Protein AF-A0A9Q0RMN7-F1 (afdb_monomer_lite)

Structure (mmCIF, N/CA/C/O backbone):
data_AF-A0A9Q0RMN7-F1
#
_entry.id   AF-A0A9Q0RMN7-F1
#
loop_
_atom_site.group_PDB
_atom_site.id
_atom_site.type_symbol
_atom_site.label_atom_id
_atom_site.label_alt_id
_atom_site.label_comp_id
_atom_site.label_asym_id
_atom_site.label_entity_id
_atom_site.label_seq_id
_atom_site.pdbx_PDB_ins_code
_atom_site.Cartn_x
_atom_site.Cartn_y
_atom_site.Cartn_z
_atom_site.occupancy
_atom_site.B_iso_or_equiv
_atom_site.auth_seq_id
_atom_site.auth_comp_id
_atom_site.auth_asym_id
_atom_site.auth_atom_id
_atom_site.pdbx_PDB_model_num
ATOM 1 N N . MET A 1 1 ? 36.038 10.279 -24.234 1.00 35.22 1 MET A N 1
ATOM 2 C CA . MET A 1 1 ? 36.301 8.823 -24.172 1.00 35.22 1 MET A CA 1
ATOM 3 C C . MET A 1 1 ? 36.000 8.248 -25.546 1.00 35.22 1 MET A C 1
ATOM 5 O O . MET A 1 1 ? 34.880 8.393 -26.019 1.00 35.22 1 MET A O 1
ATOM 9 N N . THR A 1 2 ? 37.005 7.733 -26.249 1.00 37.41 2 THR A N 1
ATOM 10 C CA . THR A 1 2 ? 36.858 7.205 -27.612 1.00 37.41 2 THR A CA 1
ATOM 11 C C . THR A 1 2 ? 36.010 5.931 -27.575 1.00 37.41 2 THR A C 1
ATOM 13 O O . THR A 1 2 ? 36.411 4.924 -27.002 1.00 37.41 2 THR A O 1
ATOM 16 N N . SER A 1 3 ? 34.807 5.973 -28.152 1.00 46.78 3 SER A N 1
ATOM 17 C CA . SER A 1 3 ? 33.986 4.774 -28.348 1.00 46.78 3 SER A CA 1
ATOM 18 C C . SER A 1 3 ? 34.695 3.874 -29.363 1.00 46.78 3 SER A C 1
ATOM 20 O O . SER A 1 3 ? 34.725 4.168 -30.559 1.00 46.78 3 SER A O 1
ATOM 22 N N . SER A 1 4 ? 35.356 2.819 -28.887 1.00 59.78 4 SER A N 1
ATOM 23 C CA . SER A 1 4 ? 35.982 1.827 -29.755 1.00 59.78 4 SER A CA 1
ATOM 24 C C . SER A 1 4 ? 34.893 1.007 -30.453 1.00 59.78 4 SER A C 1
ATOM 26 O O . SER A 1 4 ? 33.926 0.556 -29.838 1.00 59.78 4 SER A O 1
ATOM 28 N N . LYS A 1 5 ? 35.023 0.824 -31.772 1.00 71.06 5 LYS A N 1
ATOM 29 C CA . LYS A 1 5 ? 34.100 -0.022 -32.540 1.00 71.06 5 LYS A CA 1
ATOM 30 C C . LYS A 1 5 ? 34.211 -1.459 -32.022 1.00 71.06 5 LYS A C 1
ATOM 32 O O . LYS A 1 5 ? 35.281 -2.057 -32.088 1.00 71.06 5 LYS A O 1
ATOM 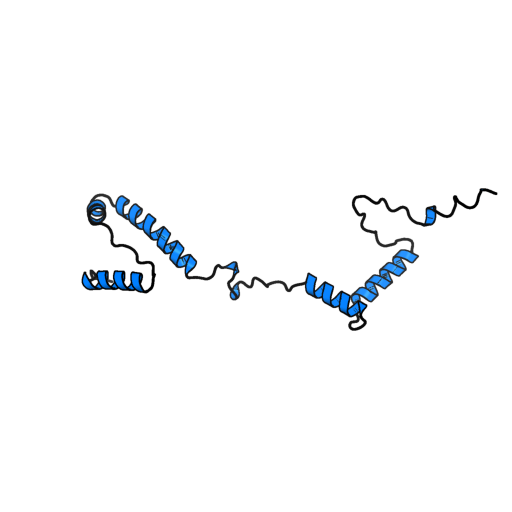37 N N . GLN A 1 6 ? 33.112 -2.008 -31.507 1.00 80.06 6 GLN A N 1
ATOM 38 C CA . GLN A 1 6 ? 33.062 -3.384 -31.012 1.00 80.06 6 GLN A CA 1
ATOM 39 C C . GLN A 1 6 ? 33.369 -4.382 -32.142 1.00 80.06 6 GLN A C 1
ATOM 41 O O . GLN A 1 6 ? 32.926 -4.216 -33.280 1.00 80.06 6 GLN A O 1
ATOM 46 N N . SER A 1 7 ? 34.116 -5.444 -31.826 1.00 89.50 7 SER A N 1
ATOM 47 C CA . SER A 1 7 ? 34.380 -6.533 -32.774 1.00 89.50 7 SER A CA 1
ATOM 48 C C . SER A 1 7 ? 33.086 -7.267 -33.148 1.00 89.50 7 SER A C 1
ATOM 50 O O . SER A 1 7 ? 32.207 -7.474 -32.309 1.00 89.50 7 SER A O 1
ATOM 52 N N . LYS A 1 8 ? 32.992 -7.748 -34.397 1.00 87.75 8 LYS A N 1
ATOM 53 C CA . LYS A 1 8 ? 31.861 -8.569 -34.872 1.00 87.75 8 LYS A CA 1
ATOM 54 C C . LYS A 1 8 ? 31.645 -9.813 -34.004 1.00 87.75 8 LYS A C 1
ATOM 56 O O . LYS A 1 8 ? 30.504 -10.223 -33.810 1.00 87.75 8 LYS A O 1
ATOM 61 N N . TYR A 1 9 ? 32.725 -10.400 -33.484 1.00 92.25 9 TYR A N 1
ATOM 62 C CA . TYR A 1 9 ? 32.652 -11.540 -32.570 1.00 92.25 9 TYR A CA 1
ATOM 63 C C . TYR A 1 9 ? 31.972 -11.151 -31.254 1.00 92.25 9 TYR A C 1
ATOM 65 O O . TYR A 1 9 ? 31.019 -11.805 -30.848 1.00 92.25 9 TYR A O 1
ATOM 73 N N . ALA A 1 10 ? 32.384 -10.034 -30.649 1.00 89.81 10 ALA A N 1
ATOM 74 C CA . ALA A 1 10 ? 31.800 -9.543 -29.403 1.00 89.81 10 ALA A CA 1
ATOM 75 C C . ALA A 1 10 ? 30.292 -9.280 -29.547 1.00 89.81 10 ALA A C 1
ATOM 77 O O . ALA A 1 10 ? 29.515 -9.709 -28.705 1.00 89.81 10 ALA A O 1
ATOM 78 N N . LEU A 1 11 ? 29.854 -8.679 -30.659 1.00 87.00 11 LEU A N 1
ATOM 79 C 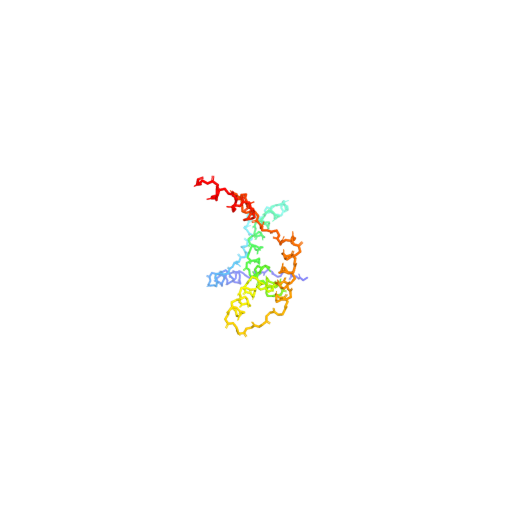CA . LEU A 1 11 ? 28.429 -8.457 -30.940 1.00 87.00 11 LEU A CA 1
ATOM 80 C C . LEU A 1 11 ? 27.622 -9.759 -31.050 1.00 87.00 11 LEU A C 1
ATOM 82 O O . LEU A 1 11 ? 26.490 -9.837 -30.572 1.00 87.00 11 LEU A O 1
ATOM 86 N N . ARG A 1 12 ? 28.198 -10.790 -31.680 1.00 89.69 12 ARG A N 1
ATOM 87 C CA . ARG A 1 12 ? 27.566 -12.113 -31.783 1.00 89.69 12 ARG A CA 1
ATOM 88 C C . ARG A 1 12 ? 27.492 -12.801 -30.425 1.00 89.69 12 ARG A C 1
ATOM 90 O O . ARG A 1 12 ? 26.453 -13.371 -30.112 1.00 89.69 12 ARG A O 1
ATOM 97 N N . MET A 1 13 ? 28.554 -12.702 -29.627 1.00 93.12 13 MET A N 1
ATOM 98 C CA . MET A 1 13 ? 28.591 -13.247 -28.270 1.00 93.12 13 MET A CA 1
ATOM 99 C C . MET A 1 13 ? 27.597 -12.546 -27.346 1.00 93.12 13 MET A C 1
ATOM 101 O O . MET A 1 13 ? 26.893 -13.233 -26.618 1.00 93.12 13 MET A O 1
ATOM 105 N N . LEU A 1 14 ? 27.458 -11.219 -27.443 1.00 89.81 14 LEU A N 1
ATOM 106 C CA . LEU A 1 14 ? 26.420 -10.470 -26.732 1.00 89.81 14 LEU A CA 1
ATOM 107 C C . LEU A 1 14 ? 25.031 -10.981 -27.121 1.00 89.81 14 LEU A C 1
ATOM 109 O O . LEU A 1 14 ? 24.245 -11.360 -26.265 1.00 89.81 14 LEU A O 1
ATOM 113 N N . LYS A 1 15 ? 24.728 -11.089 -28.420 1.00 89.75 15 LYS A N 1
ATOM 114 C CA . LYS A 1 15 ? 23.423 -11.604 -28.864 1.00 89.75 15 LYS A CA 1
ATOM 115 C C . LYS A 1 15 ? 23.153 -13.031 -28.368 1.00 89.75 15 LYS A C 1
ATOM 117 O O . LYS A 1 15 ? 22.018 -13.354 -28.021 1.00 89.75 15 LYS A O 1
ATOM 122 N N . LEU A 1 16 ? 24.181 -13.879 -28.357 1.00 92.62 16 LEU A N 1
ATOM 123 C CA . LEU A 1 16 ? 24.088 -15.239 -27.835 1.00 92.62 16 LEU A CA 1
ATOM 124 C C . LEU A 1 16 ? 23.801 -15.237 -26.330 1.00 92.62 16 LEU A C 1
ATOM 126 O O . LEU A 1 16 ? 22.892 -15.945 -25.906 1.00 92.62 16 LEU A O 1
ATOM 130 N N . SER A 1 17 ? 24.512 -14.427 -25.541 1.00 94.12 17 SER A N 1
ATOM 131 C CA . SER A 1 17 ? 24.295 -14.355 -24.094 1.00 94.12 17 SER A CA 1
ATOM 132 C C . SER A 1 17 ? 22.885 -13.876 -23.765 1.00 94.12 17 SER A C 1
ATOM 134 O O . SER A 1 17 ? 22.210 -14.525 -22.975 1.00 94.12 17 SER A O 1
ATOM 136 N N . GLY A 1 18 ? 22.378 -12.840 -24.440 1.00 92.38 18 GLY A N 1
ATOM 137 C CA . GLY A 1 18 ? 21.000 -12.390 -24.211 1.00 92.38 18 GLY A CA 1
ATOM 138 C C . GLY A 1 18 ? 19.955 -13.436 -24.581 1.00 92.38 18 GLY A C 1
ATOM 139 O O . GLY A 1 18 ? 18.940 -13.543 -23.905 1.00 92.38 18 GLY A O 1
ATOM 140 N N . LYS A 1 19 ? 20.212 -14.276 -25.594 1.00 92.94 19 LYS A N 1
ATOM 141 C CA . LYS A 1 19 ? 19.326 -15.408 -25.908 1.00 92.94 19 LYS A CA 1
ATOM 142 C C . LYS A 1 19 ? 19.373 -16.497 -24.831 1.00 92.94 19 LYS A C 1
ATOM 144 O O . LYS A 1 19 ? 18.339 -17.083 -24.538 1.00 92.94 19 LYS A O 1
ATOM 149 N N . ILE A 1 20 ? 20.550 -16.775 -24.270 1.00 96.56 20 ILE A N 1
ATOM 150 C CA . ILE A 1 20 ? 20.728 -17.778 -23.210 1.00 96.56 20 ILE A CA 1
ATOM 151 C C . ILE A 1 20 ? 20.066 -17.310 -21.907 1.00 96.56 20 ILE A C 1
ATOM 153 O O . ILE A 1 20 ? 19.331 -18.073 -21.290 1.00 96.56 20 ILE A O 1
ATOM 157 N N . PHE A 1 21 ? 20.289 -16.056 -21.515 1.00 95.81 21 PHE A N 1
ATOM 158 C CA . PHE A 1 21 ? 19.810 -15.496 -20.247 1.00 95.81 21 PHE A CA 1
ATOM 159 C C . PHE A 1 21 ? 18.456 -14.779 -20.357 1.00 95.81 21 PHE A C 1
ATOM 161 O O . PHE A 1 21 ? 17.966 -14.241 -19.371 1.00 95.81 21 PHE A O 1
ATOM 168 N N . SER A 1 22 ? 17.826 -14.792 -21.538 1.00 91.81 22 SER A N 1
ATOM 169 C CA . SER A 1 22 ? 16.568 -14.079 -21.824 1.00 91.81 22 SER A CA 1
ATOM 170 C C . SER A 1 22 ? 16.624 -12.582 -21.488 1.00 91.81 22 SER A C 1
ATOM 172 O O . SER A 1 22 ? 15.634 -11.976 -21.083 1.00 91.81 22 SER A O 1
ATOM 174 N N . GLU A 1 23 ? 17.795 -11.976 -21.664 1.00 90.06 23 GLU A N 1
ATOM 175 C CA . GLU A 1 23 ? 18.012 -10.555 -21.421 1.00 90.06 23 GLU A CA 1
ATOM 176 C C . GLU A 1 23 ? 17.660 -9.737 -22.662 1.00 90.06 23 GLU A C 1
ATOM 178 O O . GLU A 1 23 ? 17.916 -10.131 -23.806 1.00 90.06 23 GLU A O 1
ATOM 183 N N . TYR A 1 24 ? 17.111 -8.544 -22.440 1.00 89.00 24 TYR A N 1
ATOM 184 C CA . TYR A 1 24 ? 16.921 -7.588 -23.519 1.00 89.00 24 TYR A CA 1
ATOM 185 C C . TYR A 1 24 ? 18.270 -7.033 -23.981 1.00 89.00 24 TYR A C 1
ATOM 187 O O . TYR A 1 24 ? 19.039 -6.484 -23.193 1.00 89.00 24 TYR A O 1
ATOM 195 N N . ILE A 1 25 ? 18.524 -7.120 -25.286 1.00 87.31 25 ILE A N 1
ATOM 196 C CA . ILE A 1 25 ? 19.688 -6.516 -25.932 1.00 87.31 25 ILE A CA 1
ATOM 197 C C . ILE A 1 25 ? 19.201 -5.504 -26.952 1.00 87.31 25 ILE A C 1
ATOM 199 O O . ILE A 1 25 ? 18.436 -5.840 -27.859 1.00 87.31 25 ILE A O 1
ATOM 203 N N . ARG A 1 26 ? 19.711 -4.274 -26.848 1.00 82.44 26 ARG A N 1
ATOM 204 C CA . ARG A 1 26 ? 19.465 -3.235 -27.847 1.00 82.44 26 ARG A CA 1
ATOM 205 C C . ARG A 1 26 ? 19.998 -3.707 -29.213 1.00 82.44 26 ARG A C 1
ATOM 207 O O . ARG A 1 26 ? 21.191 -4.009 -29.327 1.00 82.44 26 ARG A O 1
ATOM 214 N N . PRO A 1 27 ? 19.155 -3.785 -30.257 1.00 84.12 27 PRO A N 1
ATOM 215 C CA . PRO A 1 27 ? 19.615 -4.199 -31.574 1.00 84.12 27 PRO A CA 1
ATOM 216 C C . PRO A 1 27 ? 20.563 -3.153 -32.167 1.00 84.12 27 PRO A C 1
ATOM 218 O O . PRO A 1 27 ? 20.483 -1.965 -31.866 1.00 84.12 27 PRO A O 1
ATOM 221 N N . GLN A 1 28 ? 21.470 -3.601 -33.032 1.00 82.25 28 GLN A N 1
ATOM 222 C CA . GLN A 1 28 ? 22.310 -2.696 -33.816 1.00 82.25 28 GLN A CA 1
ATOM 223 C C . GLN A 1 28 ? 21.451 -1.957 -34.849 1.00 82.25 28 GLN A C 1
ATOM 225 O O . GLN A 1 28 ? 20.526 -2.550 -35.410 1.00 82.25 28 GLN A O 1
ATOM 230 N N . MET A 1 29 ? 21.779 -0.689 -35.124 1.00 84.44 29 MET A N 1
ATOM 231 C CA . MET A 1 29 ? 21.103 0.077 -36.174 1.00 84.44 29 MET A CA 1
ATOM 232 C C . MET A 1 29 ? 21.209 -0.658 -37.519 1.00 84.44 29 MET A C 1
ATOM 234 O O . MET A 1 29 ? 22.325 -1.007 -37.921 1.00 84.44 29 MET A O 1
ATOM 238 N N . PRO A 1 30 ? 20.086 -0.880 -38.230 1.00 87.25 30 PRO A N 1
ATOM 239 C CA . PRO A 1 30 ? 20.111 -1.418 -39.583 1.00 87.25 30 PRO A CA 1
ATOM 240 C C . PRO A 1 30 ? 20.991 -0.573 -40.505 1.00 87.25 30 PRO A C 1
ATOM 242 O O . PRO A 1 30 ? 21.080 0.646 -40.359 1.00 87.25 30 PRO A O 1
ATOM 245 N N . HIS A 1 31 ? 21.620 -1.223 -41.481 1.00 85.56 31 HIS A N 1
ATOM 246 C CA . HIS A 1 31 ? 22.556 -0.577 -42.408 1.00 85.56 31 HIS A CA 1
ATOM 247 C C . HIS A 1 31 ? 21.913 0.527 -43.262 1.00 85.56 31 HIS A C 1
ATOM 249 O O . HIS A 1 31 ? 22.541 1.533 -43.577 1.00 85.56 31 HIS A O 1
ATOM 255 N N . GLU A 1 32 ? 20.647 0.349 -43.626 1.00 86.88 32 GLU A N 1
ATOM 256 C CA . GLU A 1 32 ? 19.875 1.323 -44.406 1.00 86.88 32 GLU A CA 1
ATOM 257 C C . GLU A 1 32 ? 19.645 2.608 -43.608 1.00 86.88 32 GLU A C 1
ATOM 259 O O . GLU A 1 32 ? 19.943 3.705 -44.078 1.00 86.88 32 GLU A O 1
ATOM 264 N N . ILE A 1 33 ? 19.206 2.454 -42.358 1.00 84.56 33 ILE A N 1
ATOM 265 C CA . ILE A 1 33 ? 18.973 3.565 -41.436 1.00 84.56 33 ILE A CA 1
ATOM 266 C C . ILE A 1 33 ? 20.300 4.238 -41.093 1.00 84.56 33 ILE A C 1
ATOM 268 O O . ILE A 1 33 ? 20.387 5.458 -41.131 1.00 84.56 33 ILE A O 1
ATOM 272 N N . SER A 1 34 ? 21.365 3.477 -40.827 1.00 84.94 34 SER A N 1
ATOM 273 C CA . SER A 1 34 ? 22.667 4.061 -40.484 1.00 84.94 34 SER A CA 1
ATOM 274 C C . SER A 1 34 ? 23.255 4.916 -41.612 1.00 84.94 34 SER A C 1
ATOM 276 O O . SER A 1 34 ? 23.887 5.932 -41.327 1.00 84.94 34 SER A O 1
ATOM 278 N N . ARG A 1 35 ? 23.004 4.564 -42.882 1.00 86.75 35 ARG A N 1
ATOM 279 C CA . ARG A 1 35 ? 23.321 5.421 -44.036 1.00 86.75 35 ARG A CA 1
ATOM 280 C C . ARG A 1 35 ? 22.401 6.633 -44.127 1.00 86.75 35 ARG A C 1
ATOM 282 O O . ARG A 1 35 ? 22.900 7.737 -44.319 1.00 86.75 35 ARG A O 1
ATOM 289 N N . ALA A 1 36 ? 21.092 6.445 -43.968 1.00 85.50 36 ALA A N 1
ATOM 290 C CA . ALA A 1 36 ? 20.119 7.537 -44.018 1.00 85.50 36 ALA A CA 1
ATOM 291 C C . ALA A 1 36 ? 20.377 8.600 -42.935 1.00 85.50 36 ALA A C 1
ATOM 293 O O . ALA A 1 36 ? 20.216 9.788 -43.188 1.00 85.50 36 ALA A O 1
ATOM 294 N N . VAL A 1 37 ? 20.871 8.190 -41.764 1.00 86.69 37 VAL A N 1
ATOM 295 C CA . VAL A 1 37 ? 21.269 9.077 -40.658 1.00 86.69 37 VAL A CA 1
ATOM 296 C C . VAL A 1 37 ? 22.404 10.036 -41.027 1.00 86.69 37 VAL A C 1
ATOM 298 O O . VAL A 1 37 ? 22.484 11.120 -40.451 1.00 86.69 37 VAL A O 1
ATOM 301 N N . LEU A 1 38 ? 23.275 9.668 -41.973 1.00 83.06 38 LEU A N 1
ATOM 302 C CA . LEU A 1 38 ? 24.339 10.557 -42.459 1.00 83.06 38 LEU A CA 1
ATOM 303 C C . LEU A 1 38 ? 23.787 11.715 -43.302 1.00 83.06 38 LEU A C 1
ATOM 305 O O . LEU A 1 38 ? 24.458 12.734 -43.431 1.00 83.06 38 LEU A O 1
ATOM 309 N N . VAL A 1 39 ? 22.594 11.540 -43.875 1.00 85.62 39 VAL A N 1
ATOM 310 C CA . VAL A 1 39 ? 21.907 12.527 -44.717 1.00 85.62 39 VAL A CA 1
ATOM 311 C C . VAL A 1 39 ? 20.911 13.329 -43.876 1.00 85.62 39 VAL A C 1
ATOM 313 O O . VAL A 1 39 ? 20.988 14.552 -43.845 1.00 85.62 39 VAL A O 1
ATOM 316 N N . ASP A 1 40 ? 20.052 12.637 -43.119 1.00 85.50 40 ASP A N 1
ATOM 317 C CA . ASP A 1 40 ? 18.999 13.221 -42.289 1.00 85.50 40 ASP A CA 1
ATOM 318 C C . ASP A 1 40 ? 19.077 12.717 -40.839 1.00 85.50 40 ASP A C 1
ATOM 320 O O . ASP A 1 40 ? 18.689 11.591 -40.511 1.00 85.50 40 ASP A O 1
ATOM 324 N N . GLY A 1 41 ? 19.479 13.595 -39.915 1.00 83.44 41 GLY A N 1
ATOM 325 C CA . GLY A 1 41 ? 19.593 13.264 -38.486 1.00 83.44 41 GLY A CA 1
ATOM 326 C C . GLY A 1 41 ? 18.273 12.857 -37.806 1.00 83.44 41 GLY A C 1
ATOM 327 O O . GLY A 1 41 ? 18.289 12.197 -36.767 1.00 83.44 41 GLY A O 1
ATOM 328 N N . LYS A 1 42 ? 17.119 13.184 -38.406 1.00 86.06 42 LYS A N 1
ATOM 329 C CA . LYS A 1 42 ? 15.782 12.831 -37.890 1.00 86.06 42 LYS A CA 1
ATOM 330 C C . LYS A 1 42 ? 15.549 11.316 -37.842 1.00 86.06 42 LYS A C 1
ATOM 332 O O . LYS A 1 42 ? 14.923 10.813 -36.908 1.00 86.06 42 LYS A O 1
ATOM 337 N N . GLN A 1 43 ? 16.110 10.576 -38.799 1.00 83.75 43 GLN A N 1
ATOM 338 C CA . GLN A 1 43 ? 15.986 9.115 -38.861 1.00 83.75 43 GLN A CA 1
ATOM 339 C C . GLN A 1 43 ? 16.621 8.441 -37.639 1.00 83.75 43 GLN A C 1
ATOM 341 O O . GLN A 1 43 ? 16.108 7.452 -37.116 1.00 83.75 43 GLN A O 1
ATOM 346 N N . ARG A 1 44 ? 17.698 9.036 -37.115 1.00 83.50 44 ARG A N 1
ATOM 347 C CA . ARG A 1 44 ? 18.367 8.560 -35.903 1.00 83.50 44 ARG A CA 1
ATOM 348 C C . ARG A 1 44 ? 17.470 8.726 -34.693 1.00 83.50 44 ARG A C 1
ATOM 350 O O . ARG A 1 44 ? 17.274 7.772 -33.954 1.00 83.50 44 ARG A O 1
ATOM 357 N N . THR A 1 45 ? 16.897 9.917 -34.529 1.00 85.88 45 THR A N 1
ATOM 358 C CA . THR A 1 45 ? 16.016 10.215 -33.396 1.00 85.88 45 THR A CA 1
ATOM 359 C C . THR A 1 45 ? 14.776 9.325 -33.380 1.00 85.88 45 THR A C 1
ATOM 361 O O . THR A 1 45 ? 14.351 8.904 -32.310 1.00 85.88 45 THR A O 1
ATOM 364 N N . GLN A 1 46 ? 14.231 8.980 -34.552 1.00 86.38 46 GLN A N 1
ATOM 365 C CA . GLN A 1 46 ? 13.094 8.067 -34.668 1.00 86.38 46 GLN A CA 1
ATOM 366 C C . GLN A 1 46 ? 13.469 6.621 -34.306 1.00 86.38 46 GLN A C 1
ATOM 368 O O . GLN A 1 46 ? 12.722 5.943 -33.604 1.00 86.38 46 GLN A O 1
ATOM 373 N N . TRP A 1 47 ? 14.631 6.141 -34.758 1.00 85.69 47 TRP A N 1
ATOM 374 C CA . TRP A 1 47 ? 15.109 4.801 -34.413 1.00 85.69 47 TRP A CA 1
ATOM 375 C C . TRP A 1 47 ? 15.485 4.687 -32.927 1.00 85.69 47 TRP A C 1
ATOM 377 O O . TRP A 1 47 ? 15.124 3.717 -32.256 1.00 85.69 47 TRP A O 1
ATOM 387 N N . GLU A 1 48 ? 16.174 5.698 -32.392 1.00 85.06 48 GLU A N 1
ATOM 388 C CA . GLU A 1 48 ? 16.548 5.765 -30.981 1.00 85.06 48 GLU A CA 1
ATOM 389 C C . GLU A 1 48 ? 15.312 5.859 -30.083 1.00 85.06 48 GLU A C 1
ATOM 391 O O . GLU A 1 48 ? 15.274 5.157 -29.077 1.00 85.06 48 GLU A O 1
ATOM 396 N N . SER A 1 49 ? 14.284 6.635 -30.446 1.00 86.12 49 SER A N 1
ATOM 397 C CA . SER A 1 49 ? 13.068 6.771 -29.632 1.00 86.12 49 SER A CA 1
ATOM 398 C C . SER A 1 49 ? 12.286 5.461 -29.508 1.00 86.12 49 SER A C 1
ATOM 400 O O . SER A 1 49 ? 11.885 5.099 -28.401 1.00 86.12 49 SER A O 1
ATOM 402 N N . TYR A 1 50 ? 12.134 4.706 -30.601 1.00 82.69 50 TYR A N 1
ATOM 403 C CA . TYR A 1 50 ? 11.450 3.409 -30.589 1.00 82.69 50 TYR A CA 1
ATOM 404 C C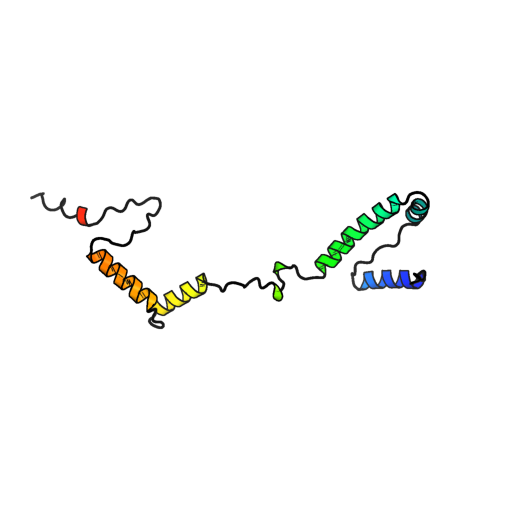 . TYR A 1 50 ? 12.160 2.388 -29.686 1.00 82.69 50 TYR A C 1
ATOM 406 O O . TYR A 1 50 ? 11.536 1.737 -28.848 1.00 82.69 50 TYR A O 1
ATOM 414 N N . HIS A 1 51 ? 13.485 2.265 -29.802 1.00 81.88 51 HIS A N 1
ATOM 415 C CA . HIS A 1 51 ? 14.242 1.326 -28.967 1.00 81.88 51 HIS A CA 1
ATOM 416 C C . HIS A 1 51 ? 14.436 1.808 -27.524 1.00 81.88 51 HIS A C 1
ATOM 418 O O . HIS A 1 51 ? 14.522 0.971 -26.622 1.00 81.88 51 HIS A O 1
ATOM 424 N N . TYR A 1 52 ? 14.456 3.125 -27.296 1.00 78.56 52 TYR A N 1
ATOM 425 C CA . TYR A 1 52 ? 14.494 3.736 -25.967 1.00 78.56 52 TYR A CA 1
ATOM 426 C C . TYR A 1 52 ? 13.239 3.402 -25.157 1.00 78.56 52 TYR A C 1
ATOM 428 O O . TYR A 1 52 ? 13.354 3.076 -23.982 1.00 78.56 52 TYR A O 1
ATOM 436 N N . GLN A 1 53 ? 12.053 3.387 -25.775 1.00 79.56 53 GLN A N 1
ATOM 437 C CA . GLN A 1 53 ? 10.816 2.995 -25.085 1.00 79.56 53 GLN A CA 1
ATOM 438 C C . GLN A 1 53 ? 10.897 1.577 -24.502 1.00 79.56 53 GLN A C 1
ATOM 440 O O . GLN A 1 53 ? 10.548 1.366 -23.341 1.00 79.56 53 GLN A O 1
ATOM 445 N N . ASN A 1 54 ? 11.420 0.619 -25.270 1.00 85.25 54 ASN A N 1
ATOM 446 C CA . ASN A 1 54 ? 11.588 -0.761 -24.807 1.00 85.25 54 ASN A CA 1
ATOM 447 C C . ASN A 1 54 ? 12.608 -0.862 -23.665 1.00 85.25 54 ASN A C 1
ATOM 449 O O . ASN A 1 54 ? 12.384 -1.578 -22.694 1.00 85.25 54 ASN A O 1
ATOM 453 N N . GLU A 1 55 ? 13.710 -0.117 -23.755 1.00 86.38 55 GLU A N 1
ATOM 454 C CA . GLU A 1 55 ? 14.734 -0.071 -22.708 1.00 86.38 55 GLU A CA 1
ATOM 455 C C . GLU A 1 55 ? 14.204 0.557 -21.414 1.00 86.38 55 GLU A C 1
ATOM 457 O O . GLU A 1 55 ? 14.414 -0.005 -20.346 1.00 86.38 55 GLU A O 1
ATOM 462 N N . GLN A 1 56 ? 13.425 1.638 -21.505 1.00 87.19 56 GLN A N 1
ATOM 463 C CA . GLN A 1 56 ? 12.772 2.265 -20.352 1.00 87.19 56 GLN A CA 1
ATOM 464 C C . GLN A 1 56 ? 11.781 1.325 -19.657 1.00 87.19 56 GLN A C 1
ATOM 466 O O . GLN A 1 56 ? 11.684 1.319 -18.431 1.00 87.19 56 GLN A O 1
ATOM 471 N N . ILE A 1 57 ? 11.044 0.511 -20.418 1.00 89.38 57 ILE A N 1
ATOM 472 C CA . ILE A 1 57 ? 10.151 -0.507 -19.844 1.00 89.38 57 ILE A CA 1
ATOM 473 C C . ILE A 1 57 ? 10.966 -1.577 -19.120 1.00 89.38 57 ILE A C 1
ATOM 475 O O . ILE A 1 57 ? 10.614 -1.954 -18.002 1.00 89.38 57 ILE A O 1
ATOM 479 N N . VAL A 1 58 ? 12.055 -2.045 -19.734 1.00 90.56 58 VAL A N 1
ATOM 480 C CA . VAL A 1 58 ? 12.965 -3.019 -19.123 1.00 90.56 58 VAL A CA 1
ATOM 481 C C . VAL A 1 58 ? 13.569 -2.445 -17.841 1.00 90.56 58 VAL A C 1
ATOM 483 O O . VAL A 1 58 ? 13.519 -3.109 -16.816 1.00 90.56 58 VAL A O 1
ATOM 486 N N . GLU A 1 59 ? 14.069 -1.210 -17.854 1.00 89.50 59 GLU A N 1
ATOM 487 C CA . GLU A 1 59 ? 14.604 -0.517 -16.674 1.00 89.50 59 GLU A CA 1
ATOM 488 C C . GLU A 1 59 ? 13.564 -0.360 -15.568 1.00 89.50 59 GLU A C 1
ATOM 490 O O . GLU A 1 59 ? 13.813 -0.764 -14.434 1.00 89.50 59 GLU A O 1
ATOM 495 N N . ARG A 1 60 ? 12.362 0.117 -15.904 1.00 89.19 60 ARG A N 1
ATOM 496 C CA . ARG A 1 60 ? 11.255 0.231 -14.947 1.00 89.19 60 ARG A CA 1
ATOM 497 C C . ARG A 1 60 ? 10.868 -1.119 -14.344 1.00 89.19 60 ARG A C 1
ATOM 499 O O . ARG A 1 60 ? 10.457 -1.165 -13.194 1.00 89.19 60 ARG A O 1
ATOM 506 N N . SER A 1 61 ? 10.986 -2.194 -15.122 1.00 89.31 61 SER A N 1
ATOM 507 C CA . SER A 1 61 ? 10.634 -3.555 -14.698 1.00 89.31 61 SER A CA 1
ATOM 508 C C . SER A 1 61 ? 11.771 -4.275 -13.966 1.00 89.31 61 SER A C 1
ATOM 510 O O . SER A 1 61 ? 11.519 -5.292 -13.323 1.00 89.31 61 SER A O 1
ATOM 512 N N . LYS A 1 62 ? 13.017 -3.781 -14.053 1.00 91.00 62 LYS A N 1
ATOM 513 C CA . LYS A 1 62 ? 14.144 -4.274 -13.241 1.00 91.00 62 LYS A CA 1
ATOM 514 C C . LYS A 1 62 ? 13.942 -3.930 -11.770 1.00 91.00 62 LYS A C 1
ATOM 516 O O . LYS A 1 62 ? 14.300 -4.717 -10.897 1.00 91.00 62 LYS A O 1
ATOM 521 N N . GLU A 1 63 ? 13.397 -2.749 -11.502 1.00 88.62 63 GLU A N 1
ATOM 522 C CA . GLU A 1 63 ? 13.149 -2.268 -10.150 1.00 88.62 63 GLU A CA 1
ATOM 523 C C . GLU A 1 63 ? 11.757 -2.676 -9.660 1.00 88.62 63 GLU A C 1
ATOM 525 O O . GLU A 1 63 ? 10.811 -2.852 -10.428 1.00 88.62 63 GLU A O 1
ATOM 530 N N . ARG A 1 64 ? 11.615 -2.825 -8.340 1.00 86.50 64 ARG A N 1
ATOM 531 C CA . ARG A 1 64 ? 10.290 -3.006 -7.739 1.00 86.50 64 ARG A CA 1
ATOM 532 C C . ARG A 1 64 ? 9.489 -1.712 -7.902 1.00 86.50 64 ARG A C 1
ATOM 534 O O . ARG A 1 64 ? 10.058 -0.633 -7.729 1.00 86.50 64 ARG A O 1
ATOM 541 N N . PRO A 1 65 ? 8.174 -1.793 -8.173 1.00 88.00 65 PRO A N 1
ATOM 542 C CA . PRO A 1 65 ? 7.346 -0.601 -8.266 1.00 88.00 65 PRO A CA 1
ATOM 543 C C . PRO A 1 65 ? 7.387 0.167 -6.945 1.00 88.00 65 PRO A C 1
ATOM 545 O O . PRO A 1 65 ? 7.472 -0.427 -5.867 1.00 88.00 65 PRO A O 1
ATOM 548 N N . ALA A 1 66 ? 7.302 1.494 -7.038 1.00 84.75 66 ALA A N 1
ATOM 549 C CA . ALA A 1 66 ? 7.518 2.384 -5.904 1.00 84.75 66 ALA A CA 1
ATOM 550 C C . ALA A 1 66 ? 6.594 2.087 -4.709 1.00 84.75 66 ALA A C 1
ATOM 552 O O . ALA A 1 66 ? 6.995 2.274 -3.565 1.00 84.75 66 ALA A O 1
ATOM 553 N N . ASP A 1 67 ? 5.379 1.602 -4.964 1.00 83.19 67 ASP A N 1
ATOM 554 C CA . ASP A 1 67 ? 4.379 1.282 -3.937 1.00 83.19 67 ASP A CA 1
ATOM 555 C C . ASP A 1 67 ? 4.667 -0.027 -3.187 1.00 83.19 67 ASP A C 1
ATOM 557 O O . ASP A 1 67 ? 4.027 -0.307 -2.185 1.00 83.19 67 ASP A O 1
ATOM 561 N N . LEU A 1 68 ? 5.627 -0.834 -3.644 1.00 83.44 68 LEU A N 1
ATOM 562 C CA . LEU A 1 68 ? 6.081 -2.046 -2.951 1.00 83.44 68 LEU A CA 1
ATOM 563 C C . LEU A 1 68 ? 7.464 -1.865 -2.317 1.00 83.44 68 LEU A C 1
ATOM 565 O O . LEU A 1 68 ? 8.026 -2.815 -1.767 1.00 83.44 68 LEU A O 1
ATOM 569 N N . LEU A 1 69 ? 8.048 -0.668 -2.416 1.00 83.00 69 LEU A N 1
ATOM 570 C CA . LEU A 1 69 ? 9.347 -0.398 -1.821 1.00 83.00 69 LEU A CA 1
ATOM 571 C C . LEU A 1 69 ? 9.229 -0.395 -0.290 1.00 83.00 69 LEU A C 1
ATOM 573 O O . LEU A 1 69 ? 8.438 0.380 0.253 1.00 83.00 69 LEU A O 1
ATOM 577 N N . PRO A 1 70 ? 10.061 -1.175 0.429 1.00 78.88 70 PRO A N 1
ATOM 578 C CA . PRO A 1 70 ? 10.055 -1.188 1.893 1.00 78.88 70 PRO A CA 1
ATOM 579 C C . PRO A 1 70 ? 10.310 0.195 2.508 1.00 78.88 70 PRO A C 1
ATOM 581 O O . PRO A 1 70 ? 9.768 0.525 3.556 1.00 78.88 70 PRO A O 1
ATOM 584 N N . THR A 1 71 ? 11.105 1.029 1.831 1.00 78.62 71 THR A N 1
ATOM 585 C CA . THR A 1 71 ? 11.467 2.387 2.265 1.00 78.62 71 THR A CA 1
ATOM 586 C C . THR A 1 71 ? 10.325 3.393 2.141 1.00 78.62 71 THR A C 1
ATOM 588 O O . THR A 1 71 ? 10.238 4.310 2.951 1.00 78.62 71 THR A O 1
ATOM 591 N N . ARG A 1 72 ? 9.433 3.226 1.155 1.00 71.94 72 ARG A N 1
ATOM 592 C CA . ARG A 1 72 ? 8.252 4.086 0.954 1.00 71.94 72 ARG A CA 1
ATOM 593 C C . ARG A 1 72 ? 7.070 3.674 1.848 1.00 71.94 72 ARG A C 1
ATOM 595 O O . ARG A 1 72 ? 6.032 4.319 1.812 1.00 71.94 72 ARG A O 1
ATOM 602 N N . ASN A 1 73 ? 7.271 2.621 2.645 1.00 69.88 73 ASN A N 1
ATOM 603 C CA . ASN A 1 73 ? 6.394 2.038 3.656 1.00 69.88 73 ASN A CA 1
ATOM 604 C C . ASN A 1 73 ? 4.881 2.140 3.355 1.00 69.88 73 ASN A C 1
ATOM 606 O O . ASN A 1 73 ? 4.202 3.037 3.861 1.00 69.88 73 ASN A O 1
ATOM 610 N N . PRO A 1 74 ? 4.321 1.163 2.621 1.00 73.00 74 PRO A N 1
ATOM 611 C CA . PRO A 1 74 ? 2.873 1.022 2.421 1.00 73.00 74 PRO A CA 1
ATOM 612 C C . PRO A 1 74 ? 2.086 0.854 3.728 1.00 73.00 74 PRO A C 1
ATOM 614 O O . PRO A 1 74 ? 0.886 1.112 3.776 1.00 73.00 74 PRO A O 1
ATOM 617 N N . HIS A 1 75 ? 2.763 0.445 4.802 1.00 80.88 75 HIS A N 1
ATOM 618 C CA . HIS A 1 75 ? 2.218 0.246 6.142 1.00 80.88 75 HIS A CA 1
ATOM 619 C C . HIS A 1 75 ? 2.526 1.439 7.051 1.00 80.88 75 HIS A C 1
ATOM 621 O O . HIS A 1 75 ? 2.905 1.269 8.209 1.00 80.88 75 HIS A O 1
ATOM 627 N N . TYR A 1 76 ? 2.405 2.659 6.519 1.00 84.88 76 TYR A N 1
ATOM 628 C CA . TYR A 1 76 ? 2.623 3.873 7.305 1.00 84.88 76 TYR A CA 1
ATOM 629 C C . TYR A 1 76 ? 1.694 3.933 8.528 1.00 84.88 76 TYR A C 1
ATOM 631 O O . TYR A 1 76 ? 2.144 4.242 9.628 1.00 84.88 76 TYR A O 1
ATOM 639 N N . TYR A 1 77 ? 0.414 3.589 8.349 1.00 89.81 77 TYR A N 1
ATOM 640 C CA . TYR A 1 77 ? -0.533 3.451 9.453 1.00 89.81 77 TYR A CA 1
ATOM 641 C C . TYR A 1 77 ? -0.689 1.984 9.858 1.00 89.81 77 TYR A C 1
ATOM 643 O O . TYR A 1 77 ? -0.767 1.113 8.984 1.00 89.81 77 TYR A O 1
ATOM 651 N N . PRO A 1 78 ? -0.790 1.697 11.167 1.00 91.38 78 PRO A N 1
ATOM 652 C CA . PRO A 1 78 ? -1.117 0.362 11.627 1.00 91.38 78 PRO A CA 1
ATOM 653 C C . PRO A 1 78 ? -2.561 0.003 11.260 1.00 91.38 78 PRO A C 1
ATOM 655 O O . PRO A 1 78 ? -3.399 0.848 10.932 1.00 91.38 78 PRO A O 1
ATOM 658 N N . ALA A 1 79 ? -2.860 -1.286 11.364 1.00 94.62 79 ALA A N 1
ATOM 659 C CA . ALA A 1 79 ? -4.157 -1.865 11.056 1.00 94.62 79 ALA A CA 1
ATOM 660 C C . ALA A 1 79 ? -5.192 -1.542 12.163 1.00 94.62 79 ALA A C 1
ATOM 662 O O . ALA 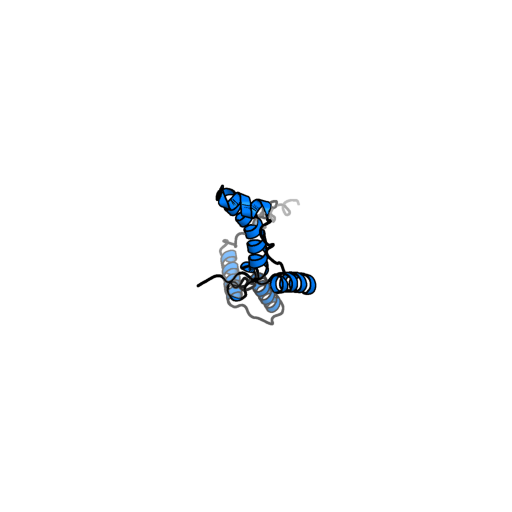A 1 79 ? -5.569 -2.397 12.962 1.00 94.62 79 ALA A O 1
ATOM 663 N N . HIS A 1 80 ? -5.612 -0.272 12.257 1.00 94.94 80 HIS A N 1
ATOM 664 C CA . HIS A 1 80 ? -6.486 0.226 13.329 1.00 94.94 80 HIS A CA 1
ATOM 665 C C . HIS A 1 80 ? -7.818 -0.527 13.485 1.00 94.94 80 HIS A C 1
ATOM 667 O O . HIS A 1 80 ? -8.181 -0.788 14.631 1.00 94.94 80 HIS A O 1
ATOM 673 N N . PRO A 1 81 ? -8.553 -0.890 12.413 1.00 95.69 81 PRO A N 1
ATOM 674 C CA . PRO A 1 81 ? -9.792 -1.657 12.550 1.00 95.69 81 PRO A CA 1
ATOM 675 C C . PRO A 1 81 ? -9.573 -2.993 13.265 1.00 95.69 81 PRO A C 1
ATOM 677 O O . PRO A 1 81 ? -10.264 -3.298 14.227 1.00 95.69 81 PRO A O 1
ATOM 680 N N . GLN A 1 82 ? -8.534 -3.728 12.869 1.00 96.62 82 GLN A N 1
ATOM 681 C CA . GLN A 1 82 ? -8.184 -5.022 13.446 1.00 96.62 82 GLN A CA 1
ATOM 682 C C . GLN A 1 82 ? -7.805 -4.889 14.921 1.00 96.62 82 GLN A C 1
ATOM 684 O O . GLN A 1 82 ? -8.229 -5.695 15.742 1.00 96.62 82 GLN A O 1
ATOM 689 N N . LEU A 1 83 ? -7.028 -3.856 15.266 1.00 96.12 83 LEU A N 1
ATOM 690 C CA . LEU A 1 83 ? -6.666 -3.574 16.655 1.00 96.12 83 LEU A CA 1
ATOM 691 C C . LEU A 1 83 ? -7.893 -3.220 17.496 1.00 96.12 83 LEU A C 1
ATOM 693 O O . LEU A 1 83 ? -8.031 -3.710 18.613 1.00 96.12 83 LEU A O 1
ATOM 697 N N . LYS A 1 84 ? -8.789 -2.387 16.961 1.00 95.38 84 LYS A N 1
ATOM 698 C CA . LYS A 1 84 ? -10.018 -1.990 17.648 1.00 95.38 84 LYS A CA 1
ATOM 699 C C . LYS A 1 84 ? -10.915 -3.199 17.922 1.00 95.38 84 LYS A C 1
ATOM 701 O O . LYS A 1 84 ? -11.386 -3.354 19.046 1.00 95.38 84 LYS A O 1
ATOM 706 N N . ASP A 1 85 ? -11.119 -4.050 16.922 1.00 97.00 85 ASP A N 1
ATOM 707 C CA . ASP A 1 85 ? -11.961 -5.243 17.042 1.00 97.00 85 ASP A CA 1
ATOM 708 C C . ASP A 1 85 ? -11.345 -6.253 18.023 1.00 97.00 85 ASP A C 1
ATOM 710 O O . ASP A 1 85 ? -12.034 -6.807 18.882 1.00 97.00 85 ASP A O 1
ATOM 714 N N . LEU A 1 86 ? -10.022 -6.431 17.970 1.00 97.56 86 LEU A N 1
ATOM 715 C CA . LEU A 1 86 ? -9.292 -7.265 18.921 1.00 97.56 86 LEU A CA 1
ATOM 716 C C . LEU A 1 86 ? -9.465 -6.768 20.363 1.00 97.56 86 LEU A C 1
ATOM 718 O O . LEU A 1 86 ? -9.775 -7.548 21.256 1.00 97.56 86 LEU A O 1
ATOM 722 N N . ILE A 1 87 ? -9.287 -5.471 20.606 1.00 97.06 87 ILE A N 1
ATOM 723 C CA . ILE A 1 87 ? -9.414 -4.903 21.954 1.00 97.06 87 ILE A CA 1
ATOM 724 C C . ILE A 1 87 ? -10.861 -5.015 22.464 1.00 97.06 87 ILE A C 1
ATOM 726 O O . ILE A 1 87 ? -11.066 -5.360 23.628 1.00 97.06 87 ILE A O 1
ATOM 730 N N . SER A 1 88 ? -11.858 -4.801 21.596 1.00 96.19 88 SER A N 1
ATOM 731 C CA . SER A 1 88 ? -13.276 -4.983 21.942 1.00 96.19 88 SER A CA 1
ATOM 732 C C . SER A 1 88 ? -13.574 -6.418 22.370 1.00 96.19 88 SER A C 1
ATOM 734 O O . SER A 1 88 ? -14.144 -6.637 23.436 1.00 96.19 88 SER A O 1
ATOM 736 N N . THR A 1 89 ? -13.124 -7.402 21.587 1.00 97.50 89 THR A N 1
ATOM 737 C CA . THR A 1 89 ? -13.353 -8.821 21.908 1.00 97.50 89 THR A CA 1
ATOM 738 C C . THR A 1 89 ? -12.655 -9.227 23.207 1.00 97.50 89 THR A C 1
ATOM 740 O O . THR A 1 89 ? -13.246 -9.901 24.048 1.00 97.50 89 THR A O 1
ATOM 743 N N . LEU A 1 90 ? -11.429 -8.754 23.451 1.00 97.81 90 LEU A N 1
ATOM 744 C CA . LEU A 1 90 ? -10.735 -8.997 24.721 1.00 97.81 90 LEU A CA 1
ATOM 745 C C . LEU A 1 90 ? -11.463 -8.379 25.923 1.00 97.81 90 LEU A C 1
ATOM 747 O O . LEU A 1 90 ? -11.462 -8.985 26.999 1.00 97.81 90 LEU A O 1
ATOM 751 N N . ARG A 1 91 ? -12.096 -7.211 25.754 1.00 96.75 91 ARG A N 1
ATOM 752 C CA . ARG A 1 91 ? -12.931 -6.591 26.794 1.00 96.75 91 ARG A CA 1
ATOM 753 C C . ARG A 1 91 ? -14.173 -7.422 27.091 1.00 96.75 91 ARG A C 1
ATOM 755 O O . ARG A 1 91 ? -14.464 -7.671 28.257 1.00 96.75 91 ARG A O 1
ATOM 762 N N . GLU A 1 92 ? -14.866 -7.894 26.060 1.00 95.69 92 GLU A N 1
ATOM 763 C CA . GLU A 1 92 ? -16.051 -8.753 26.199 1.00 95.69 92 GLU A CA 1
ATOM 764 C C . GLU A 1 92 ? -15.734 -10.062 26.932 1.00 95.69 92 GLU A C 1
ATOM 766 O O . GLU 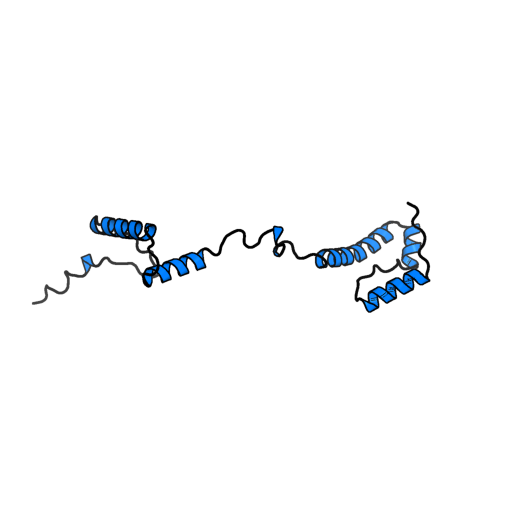A 1 92 ? -16.529 -10.536 27.742 1.00 95.69 92 GLU A O 1
ATOM 771 N N . HIS A 1 93 ? -14.542 -10.616 26.705 1.00 97.50 93 HIS A N 1
ATOM 772 C CA . HIS A 1 93 ? -14.071 -11.805 27.412 1.00 97.50 93 HIS A CA 1
ATOM 773 C C . HIS A 1 93 ? -13.496 -11.519 28.813 1.00 97.50 93 HIS A C 1
ATOM 775 O O . HIS A 1 93 ? -13.125 -12.457 29.516 1.00 97.50 93 HIS A O 1
ATOM 781 N N . GLY A 1 94 ? -13.402 -10.253 29.235 1.00 96.25 94 GLY A N 1
ATOM 782 C CA . GLY A 1 94 ? -12.836 -9.859 30.530 1.00 96.25 94 GLY A CA 1
ATOM 783 C C . GLY A 1 94 ? -11.311 -9.992 30.629 1.00 96.25 94 GLY A C 1
ATOM 784 O O . GLY A 1 94 ? -10.760 -9.908 31.725 1.00 96.25 94 GLY A O 1
ATOM 785 N N . LEU A 1 95 ? -10.619 -10.196 29.502 1.00 97.88 95 LEU A N 1
ATOM 786 C CA . LEU A 1 95 ? -9.154 -10.300 29.435 1.00 97.88 95 LEU A CA 1
ATOM 787 C C . LEU A 1 95 ? -8.476 -8.927 29.395 1.00 97.88 95 LEU A C 1
ATOM 789 O O . LEU A 1 95 ? -7.296 -8.813 29.726 1.00 97.88 95 LEU A O 1
ATOM 793 N N . PHE A 1 96 ? -9.200 -7.893 28.970 1.00 97.50 96 PH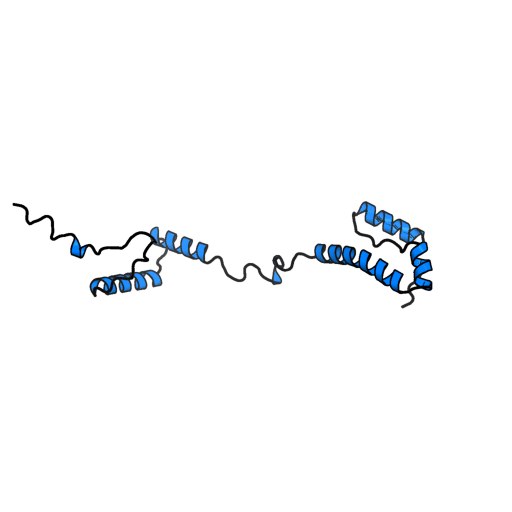E A N 1
ATOM 794 C CA . PHE A 1 96 ? -8.697 -6.529 28.877 1.00 97.50 96 PHE A CA 1
ATOM 795 C C . PHE A 1 96 ? -9.691 -5.537 29.479 1.00 97.50 96 PHE A C 1
ATOM 797 O O . PHE A 1 96 ? -10.898 -5.659 29.278 1.00 97.50 96 PHE A O 1
ATOM 804 N N . ARG A 1 97 ? -9.184 -4.527 30.193 1.00 97.44 97 ARG A N 1
ATOM 805 C CA . ARG A 1 97 ? -9.995 -3.427 30.718 1.00 97.44 97 ARG A CA 1
ATOM 806 C C . ARG A 1 97 ? -9.709 -2.148 29.937 1.00 97.44 97 ARG A C 1
ATOM 808 O O . ARG A 1 97 ? -8.612 -1.608 30.025 1.00 97.44 97 ARG A O 1
ATOM 815 N N . ASP A 1 98 ? -10.712 -1.662 29.213 1.00 96.44 98 ASP A N 1
ATOM 816 C CA . ASP A 1 98 ? -10.649 -0.394 28.483 1.00 96.44 98 ASP A CA 1
ATOM 817 C C . ASP A 1 98 ? -11.238 0.745 29.329 1.00 96.44 98 ASP A C 1
ATOM 819 O O . ASP A 1 98 ? -12.436 1.027 29.280 1.00 96.44 98 ASP A O 1
ATOM 823 N N . GLU A 1 99 ? -10.388 1.409 30.115 1.00 96.44 99 GLU A N 1
ATOM 824 C CA . GLU A 1 99 ? -10.797 2.518 30.992 1.00 96.44 99 GLU A CA 1
ATOM 825 C C . GLU A 1 99 ? -11.413 3.689 30.217 1.00 96.44 99 GLU A C 1
ATOM 827 O O . GLU A 1 99 ? -12.301 4.380 30.720 1.00 96.44 99 GLU A O 1
ATOM 832 N N . HIS A 1 100 ? -10.963 3.921 28.980 1.00 96.56 100 HIS A N 1
ATOM 833 C CA . HIS A 1 100 ? -11.504 4.995 28.160 1.00 96.56 100 HIS A CA 1
ATOM 834 C C . HIS A 1 100 ? -12.957 4.703 27.783 1.00 96.56 100 HIS A C 1
ATOM 836 O O . HIS A 1 100 ? -13.809 5.585 27.920 1.00 96.56 100 HIS A O 1
ATOM 842 N N . GLN A 1 101 ? -13.254 3.473 27.355 1.00 96.19 101 GLN A N 1
ATOM 843 C CA . GLN A 1 101 ? -14.634 3.073 27.071 1.00 96.19 101 GLN A CA 1
ATOM 844 C C . GLN A 1 101 ? -15.495 3.039 28.331 1.00 96.19 101 GLN A C 1
ATOM 846 O O . GLN A 1 101 ? -16.625 3.518 28.279 1.00 96.19 101 GLN A O 1
ATOM 851 N N . ASP A 1 102 ? -14.957 2.590 29.468 1.00 96.56 102 ASP A N 1
ATOM 852 C CA . ASP A 1 102 ? -15.678 2.612 30.749 1.00 96.56 102 ASP A CA 1
ATOM 853 C C . ASP A 1 102 ? -16.148 4.044 31.105 1.00 96.56 102 ASP A C 1
ATOM 855 O O . ASP A 1 102 ? -17.297 4.256 31.501 1.00 96.56 102 ASP A O 1
ATOM 859 N N . ILE A 1 103 ? -15.291 5.058 30.908 1.00 97.88 103 ILE A N 1
ATOM 860 C CA . ILE A 1 103 ? -15.643 6.471 31.147 1.00 97.88 103 ILE A CA 1
ATOM 861 C C . ILE A 1 103 ? -16.693 6.958 30.143 1.00 97.88 103 ILE A C 1
ATOM 863 O O . ILE A 1 103 ? -17.628 7.674 30.514 1.00 97.88 103 ILE A O 1
ATOM 867 N N . VAL A 1 104 ? -16.542 6.606 28.864 1.00 96.25 104 VAL A N 1
ATOM 868 C CA . VAL A 1 104 ? -17.496 6.998 27.818 1.00 96.25 104 VAL A CA 1
ATOM 869 C C . VAL A 1 104 ? -18.883 6.425 28.118 1.00 96.25 104 VAL A C 1
ATOM 871 O O . VAL A 1 104 ? -19.857 7.181 28.089 1.00 96.25 104 VAL A O 1
ATOM 874 N N . GLU A 1 105 ? -18.966 5.141 28.467 1.00 95.56 105 GLU A N 1
ATOM 875 C CA . GLU A 1 105 ? -20.208 4.445 28.815 1.00 95.56 105 GLU A CA 1
ATOM 876 C C . GLU A 1 105 ? -20.881 5.054 30.053 1.00 95.56 105 GLU A C 1
ATOM 878 O O . GLU A 1 105 ? -22.087 5.325 30.029 1.00 95.56 105 GLU A O 1
ATOM 883 N N . GLU A 1 106 ? -20.114 5.365 31.102 1.00 96.25 106 GLU A N 1
ATOM 884 C CA . GLU A 1 106 ? -20.659 5.997 32.308 1.00 96.25 106 GLU A CA 1
ATOM 885 C C . GLU A 1 106 ? -21.193 7.409 32.018 1.00 96.25 106 GLU A C 1
ATOM 887 O O . GLU A 1 106 ? -22.285 7.786 32.456 1.00 96.25 106 GLU A O 1
ATOM 892 N N . MET A 1 107 ? -20.485 8.189 31.198 1.00 95.12 107 MET A N 1
ATOM 893 C CA . MET A 1 107 ? -20.958 9.513 30.786 1.00 95.12 107 MET A CA 1
ATOM 894 C C . MET A 1 107 ? -22.218 9.427 29.920 1.00 95.12 107 MET A C 1
ATOM 896 O O . MET A 1 107 ? -23.118 10.263 30.056 1.00 95.12 107 MET A O 1
ATOM 900 N N . SER A 1 108 ? -22.314 8.420 29.051 1.00 94.19 108 SER A N 1
ATOM 901 C CA . SER A 1 108 ? -23.519 8.136 28.267 1.00 94.19 108 SER A CA 1
ATOM 902 C C . SER A 1 108 ? -24.702 7.751 29.161 1.00 94.19 108 SER A C 1
ATOM 904 O O . SER A 1 108 ? -25.810 8.260 28.957 1.00 94.19 108 SER A O 1
ATOM 906 N N . ARG A 1 109 ? -24.473 6.946 30.205 1.00 94.81 109 ARG A N 1
ATOM 907 C CA . ARG A 1 109 ? -25.486 6.583 31.210 1.00 94.81 109 ARG A CA 1
ATOM 908 C C . ARG A 1 109 ? -26.029 7.814 31.937 1.00 94.81 109 ARG A C 1
ATOM 910 O O . ARG A 1 109 ? -27.243 8.011 32.006 1.00 94.81 109 ARG A O 1
ATOM 917 N N . LEU A 1 110 ? -25.146 8.687 32.422 1.00 96.06 110 LEU A N 1
ATOM 918 C CA . LEU A 1 110 ? -25.537 9.932 33.094 1.00 96.06 110 LEU A CA 1
ATOM 919 C C . LEU A 1 110 ? -26.280 10.892 32.154 1.00 96.06 110 LEU A C 1
ATOM 921 O O . LEU A 1 110 ? -27.252 11.538 32.556 1.00 96.06 110 LEU A O 1
ATOM 925 N N . ARG A 1 111 ? -25.866 10.974 30.883 1.00 94.31 111 ARG A N 1
ATOM 926 C CA . ARG A 1 111 ? -26.577 11.748 29.855 1.00 94.31 111 ARG A CA 1
ATOM 927 C C . ARG A 1 111 ? -28.000 11.233 29.632 1.00 94.31 111 ARG A C 1
ATOM 929 O O . ARG A 1 111 ? -28.924 12.048 29.567 1.00 94.31 111 ARG A O 1
ATOM 936 N N . ALA A 1 112 ? -28.189 9.916 29.575 1.00 92.56 112 ALA A N 1
ATOM 937 C CA . ALA A 1 112 ? -29.509 9.300 29.458 1.00 92.56 112 ALA A CA 1
ATOM 938 C C . ALA A 1 112 ? -30.399 9.614 30.671 1.00 92.56 112 ALA A C 1
ATOM 940 O O . ALA A 1 112 ? -31.536 10.042 30.486 1.00 92.56 112 ALA A O 1
ATOM 941 N N . LEU A 1 113 ? -29.860 9.520 31.894 1.00 93.38 113 LEU A N 1
ATOM 942 C CA . LEU A 1 113 ? -30.578 9.899 33.121 1.00 93.38 113 LEU A CA 1
ATOM 943 C C . LEU A 1 113 ? -30.971 11.383 33.146 1.00 93.38 113 LEU A C 1
ATOM 945 O O . LEU A 1 113 ? -32.030 11.739 33.652 1.00 93.38 113 LEU A O 1
ATOM 949 N N . ARG A 1 114 ? -30.158 12.259 32.542 1.00 95.31 114 ARG A N 1
ATOM 950 C CA . ARG A 1 114 ? -30.479 13.686 32.362 1.00 95.31 114 ARG A CA 1
ATOM 951 C C . ARG A 1 114 ? -31.554 13.936 31.287 1.00 95.31 114 ARG A C 1
ATOM 953 O O . ARG A 1 114 ? -31.875 15.090 31.006 1.00 95.31 114 ARG A O 1
ATOM 960 N N . GLY A 1 115 ? -32.067 12.892 30.636 1.00 91.69 115 GLY A N 1
ATOM 961 C CA . GLY A 1 115 ? -33.014 13.007 29.524 1.00 91.69 115 GLY A CA 1
ATOM 962 C C . GLY A 1 115 ? -32.369 13.484 28.220 1.00 91.69 115 GLY A C 1
ATOM 963 O O . GLY A 1 115 ? -33.065 13.929 27.310 1.00 91.69 115 GLY A O 1
ATOM 964 N N . LYS A 1 116 ? -31.037 13.408 28.111 1.00 92.88 116 LYS A N 1
ATOM 965 C CA . LYS A 1 116 ? -30.276 13.720 26.891 1.00 92.88 116 LYS A CA 1
ATOM 966 C C . LYS A 1 116 ? -29.542 12.470 26.394 1.00 92.88 116 LYS A C 1
ATOM 968 O O . LYS A 1 116 ? -28.314 12.508 26.316 1.00 92.88 116 LYS A O 1
ATOM 973 N N . PRO A 1 117 ? -30.252 11.361 26.109 1.00 90.06 117 PRO A N 1
ATOM 974 C CA . PRO A 1 117 ? -29.608 10.134 25.662 1.00 90.06 117 PRO A CA 1
ATOM 975 C C . PRO A 1 117 ? -28.815 10.378 24.376 1.00 90.06 117 PRO A C 1
ATOM 977 O O . PRO A 1 117 ? -29.166 11.241 23.561 1.00 90.06 117 PRO A O 1
ATOM 980 N N . ASP A 1 118 ? -27.738 9.614 24.201 1.00 86.00 118 ASP A N 1
ATOM 981 C CA . ASP A 1 118 ? -26.929 9.699 22.992 1.00 86.00 118 ASP A CA 1
ATOM 982 C C . ASP A 1 118 ? -27.792 9.407 21.760 1.00 86.00 118 ASP A C 1
ATOM 984 O O . ASP A 1 118 ? -28.698 8.571 21.766 1.00 86.00 118 ASP A O 1
ATOM 988 N N . LYS A 1 119 ? -27.534 10.151 20.682 1.00 82.75 119 LYS A N 1
ATOM 989 C CA . LYS A 1 119 ? -28.333 10.046 19.462 1.00 82.75 119 LYS A CA 1
ATOM 990 C C . LYS A 1 119 ? -28.132 8.659 18.859 1.00 82.75 119 LYS A C 1
ATOM 992 O O . LYS A 1 119 ? -27.072 8.379 18.302 1.00 82.75 119 LYS A O 1
ATOM 997 N N . VAL A 1 120 ? -29.172 7.829 18.885 1.00 76.50 120 VAL A N 1
ATOM 998 C CA . VAL A 1 120 ? -29.192 6.592 18.100 1.00 76.50 120 VAL A CA 1
ATOM 999 C C . VAL A 1 120 ? -29.051 6.980 16.627 1.00 76.50 120 VAL A C 1
ATOM 1001 O O . VAL A 1 120 ? -29.815 7.807 16.110 1.00 76.50 120 VAL A O 1
ATOM 1004 N N . ARG A 1 121 ? -28.038 6.437 15.938 1.00 64.38 121 ARG A N 1
ATOM 1005 C CA . ARG A 1 121 ? -27.873 6.669 14.496 1.00 64.38 121 ARG A CA 1
ATOM 1006 C C . ARG A 1 121 ? -29.127 6.153 13.797 1.00 64.38 121 ARG A C 1
ATOM 1008 O O . ARG A 1 121 ? -29.425 4.966 13.854 1.00 64.38 121 ARG A O 1
ATOM 1015 N N . LYS A 1 122 ? -29.848 7.046 13.116 1.00 62.94 122 LYS A N 1
ATOM 1016 C CA . LYS A 1 122 ? -30.986 6.668 12.276 1.00 62.94 122 LYS A CA 1
ATOM 1017 C C . LYS A 1 122 ? -30.467 5.796 11.134 1.00 62.94 122 LYS A C 1
ATOM 1019 O O . LYS A 1 122 ? -29.794 6.295 10.230 1.00 62.94 122 LYS A O 1
ATOM 1024 N N . THR A 1 123 ? -30.766 4.503 11.165 1.00 57.84 123 THR A N 1
ATOM 1025 C CA . THR A 1 123 ? -30.711 3.667 9.965 1.00 57.84 123 THR A CA 1
ATOM 1026 C C . THR A 1 123 ? -31.732 4.215 8.971 1.00 57.84 123 THR A C 1
ATOM 1028 O O . THR A 1 123 ? -32.827 4.634 9.359 1.00 57.84 123 THR A O 1
ATOM 1031 N N . LYS A 1 124 ? -31.363 4.294 7.686 1.00 50.44 124 LYS A N 1
ATOM 1032 C CA . LYS A 1 124 ? -32.263 4.759 6.621 1.00 50.44 124 LYS A CA 1
ATOM 1033 C C . LYS A 1 124 ? -33.464 3.803 6.549 1.00 50.44 124 LYS A C 1
ATOM 1035 O O . LYS A 1 124 ? -33.375 2.774 5.898 1.00 50.44 124 LYS A O 1
ATOM 1040 N N . GLY A 1 125 ? -34.541 4.109 7.269 1.00 56.53 125 GLY A N 1
ATOM 1041 C CA . GLY A 1 125 ? -35.756 3.291 7.308 1.00 56.53 125 GLY A CA 1
ATOM 1042 C C . GLY A 1 125 ? -36.505 3.300 8.639 1.00 56.53 125 GLY A C 1
ATOM 1043 O O . GLY A 1 125 ? -37.719 3.148 8.620 1.00 56.53 125 GLY A O 1
ATOM 1044 N N . ASN A 1 126 ? -35.840 3.546 9.776 1.00 50.31 126 ASN A N 1
ATOM 1045 C CA . ASN A 1 126 ? -36.505 3.462 11.080 1.00 50.31 126 ASN A CA 1
ATOM 1046 C C . ASN A 1 126 ? -36.549 4.830 11.782 1.00 50.31 126 ASN A C 1
ATOM 1048 O O . ASN A 1 126 ? -35.528 5.359 12.233 1.00 50.31 126 ASN A O 1
ATOM 1052 N N . LYS A 1 127 ? -37.739 5.440 11.846 1.00 47.91 127 LYS A N 1
ATOM 1053 C CA . LYS A 1 127 ? -37.991 6.609 12.700 1.00 47.91 127 LYS A CA 1
ATOM 1054 C C . LYS A 1 127 ? -38.231 6.075 14.113 1.00 47.91 127 LYS A C 1
ATOM 1056 O O . LYS A 1 127 ? -39.320 5.607 14.405 1.00 47.91 127 LYS A O 1
ATOM 1061 N N . TYR A 1 128 ? -37.209 6.114 14.962 1.00 51.00 128 TYR A N 1
ATOM 1062 C CA . TYR A 1 128 ? -37.341 5.752 16.374 1.00 51.00 128 TYR A CA 1
ATOM 1063 C C . TYR A 1 128 ? -38.447 6.589 17.045 1.00 51.00 128 TYR A C 1
ATOM 1065 O O . TYR A 1 128 ? -38.378 7.821 17.008 1.00 51.00 128 TYR A O 1
ATOM 1073 N N . LYS A 1 129 ? -39.444 5.918 17.636 1.00 40.84 129 LYS A N 1
ATOM 1074 C CA . LYS A 1 129 ? -40.443 6.497 18.544 1.00 40.84 129 LYS A CA 1
ATOM 1075 C C . LYS A 1 129 ? -40.006 6.119 19.971 1.00 40.84 129 LYS A C 1
ATOM 1077 O O . LYS A 1 129 ? -39.795 4.931 20.205 1.00 40.84 129 LYS A O 1
ATOM 1082 N N . PRO A 1 130 ? -39.768 7.071 20.888 1.00 51.75 130 PRO A N 1
ATOM 1083 C CA . PRO A 1 130 ? -39.316 6.741 22.237 1.00 51.75 130 PRO A CA 1
ATOM 1084 C C . PRO A 1 130 ? -40.404 5.996 23.026 1.00 51.75 130 PRO A C 1
ATOM 1086 O O . PRO A 1 130 ? -41.574 6.368 22.990 1.00 51.75 130 PRO A O 1
ATOM 1089 N N . GLU A 1 131 ? -39.998 4.971 23.780 1.00 53.03 131 GLU A N 1
ATOM 1090 C CA . GLU A 1 131 ? -40.869 4.066 24.560 1.00 53.03 131 GLU A CA 1
ATOM 1091 C C . GLU A 1 131 ? -41.696 4.752 25.666 1.00 53.03 131 GLU A C 1
ATOM 1093 O O . GLU A 1 131 ? -42.553 4.131 26.289 1.00 53.03 131 GLU A O 1
ATOM 1098 N N . SER A 1 132 ? -41.485 6.047 25.914 1.00 50.38 132 SER A N 1
ATOM 1099 C CA . SER A 1 132 ? -42.332 6.838 26.812 1.00 50.38 132 SER A CA 1
ATOM 1100 C C . SER A 1 132 ? -43.734 7.110 26.249 1.00 50.38 132 SER A C 1
ATOM 1102 O O . SER A 1 132 ? -44.594 7.558 26.997 1.00 50.38 132 SER A O 1
ATOM 1104 N N . GLU A 1 133 ? -43.975 6.865 24.956 1.00 48.03 133 GLU A N 1
ATOM 1105 C CA . GLU A 1 133 ? -45.270 7.114 24.297 1.00 48.03 133 GLU A CA 1
ATOM 1106 C C . GLU A 1 133 ? -46.166 5.866 24.171 1.00 48.03 133 GLU A C 1
ATOM 1108 O O . GLU A 1 133 ? -47.315 5.994 23.768 1.00 48.03 133 GLU A O 1
ATOM 1113 N N . THR A 1 134 ? -45.683 4.658 24.487 1.00 47.16 134 THR A N 1
ATOM 1114 C CA . THR A 1 134 ? -46.401 3.400 24.185 1.00 47.16 134 THR A CA 1
ATOM 1115 C C . THR A 1 134 ? -47.182 2.797 25.356 1.00 47.16 134 THR A C 1
ATOM 1117 O O . THR A 1 134 ? -47.788 1.748 25.186 1.00 47.16 134 THR A O 1
ATOM 1120 N N . LYS A 1 135 ? -47.194 3.422 26.542 1.00 44.41 135 LYS A N 1
ATOM 1121 C CA . LYS A 1 135 ? -47.816 2.836 27.750 1.00 44.41 135 LYS A CA 1
ATOM 1122 C C . LYS A 1 135 ? -49.218 3.347 28.100 1.00 44.41 135 LYS A C 1
ATOM 1124 O O . LYS A 1 135 ? -49.786 2.868 29.068 1.00 44.41 135 LYS A O 1
ATOM 1129 N N . THR A 1 136 ? -49.788 4.296 27.358 1.00 48.50 136 THR A N 1
ATOM 1130 C CA . THR A 1 136 ? -51.067 4.934 27.740 1.00 48.50 136 THR A CA 1
ATOM 1131 C C . THR A 1 136 ? -52.293 4.455 26.962 1.00 48.50 136 THR A C 1
ATOM 1133 O O . THR A 1 136 ? -53.395 4.884 27.282 1.00 48.50 136 THR A O 1
ATOM 1136 N N . GLU A 1 137 ? -52.146 3.600 25.946 1.00 50.91 137 GLU A N 1
ATOM 1137 C CA . GLU A 1 137 ? -53.272 3.234 25.063 1.00 50.91 137 GLU A CA 1
ATOM 1138 C C . GLU A 1 137 ? -53.971 1.913 25.441 1.00 50.91 137 GLU A C 1
ATOM 1140 O O . GLU A 1 137 ? -55.132 1.729 25.079 1.00 50.91 137 GLU A O 1
ATOM 1145 N N . ASP A 1 138 ? -53.335 1.043 26.235 1.00 52.47 138 ASP A N 1
ATOM 1146 C CA . ASP A 1 138 ? -53.856 -0.304 26.533 1.00 52.47 138 ASP A CA 1
ATOM 1147 C C . ASP A 1 138 ? -54.624 -0.428 27.873 1.00 52.47 138 ASP A C 1
ATOM 1149 O O . ASP A 1 138 ? -55.175 -1.488 28.153 1.00 52.47 138 ASP A O 1
ATOM 1153 N N . GLU A 1 139 ? -54.736 0.634 28.687 1.00 49.22 139 GLU A N 1
ATOM 1154 C CA . GLU A 1 139 ? -55.387 0.592 30.022 1.00 49.22 139 GLU A CA 1
ATOM 1155 C C . GLU A 1 139 ? -56.792 1.242 30.108 1.00 49.22 139 GLU A C 1
ATOM 1157 O O . GLU A 1 139 ? -57.359 1.315 31.192 1.00 49.22 139 GLU A O 1
ATOM 1162 N N . VAL A 1 140 ? -57.407 1.700 29.005 1.00 49.09 140 VAL A N 1
ATOM 1163 C CA . VAL A 1 140 ? -58.717 2.417 29.044 1.00 49.09 140 VAL A CA 1
ATOM 1164 C C . VAL A 1 140 ? -59.855 1.655 28.340 1.00 49.09 140 VAL A C 1
ATOM 1166 O O . VAL A 1 140 ? -60.799 2.247 27.822 1.00 49.09 140 VAL A O 1
ATOM 1169 N N . LYS A 1 141 ? -59.795 0.322 28.293 1.00 45.31 141 LYS A N 1
ATOM 1170 C CA . LYS A 1 141 ? -60.931 -0.506 27.848 1.00 45.31 141 LYS A CA 1
ATOM 1171 C C . LYS A 1 141 ? -61.300 -1.547 28.903 1.00 45.31 141 LYS A C 1
ATOM 1173 O O . LYS A 1 141 ? -61.065 -2.734 28.707 1.00 45.31 141 LYS A O 1
ATOM 1178 N N . GLU A 1 142 ? -61.909 -1.065 29.979 1.00 40.88 142 GLU A N 1
ATOM 1179 C CA . GLU A 1 142 ? -62.903 -1.793 30.779 1.00 40.88 142 GLU A CA 1
ATOM 1180 C C . GLU A 1 142 ? -64.222 -1.016 30.752 1.00 40.88 142 GLU A C 1
ATOM 1182 O O . GLU A 1 142 ? -64.165 0.237 30.799 1.00 40.88 142 GLU A O 1
#

Foldseek 3Di:
DDPDDDDPVVVVVVVVVCVVVVNDDQDDDDPVLVVVCVVPVVSVVVSCVVSVVVVVVVVCVVDDPPCPDVVNPVPPDPPVVVVVVVQVVCVVVVNDDDVVVVVVVVVQVVCVVVVNHDDDPDDVPDDDDDPVPVPPPPPPDD

InterPro domains:
  IPR013219 Small ribosomal subunit protein mS33 [PF08293] (9-117)
  IPR013219 Small ribosomal subunit protein mS33 [PTHR13362] (75-127)

Secondary structure (DSSP, 8-state):
---PPPPHHHHHHHHHHHHHHT---PPPPPHHHHHHTTT-HHHHHHHHHHHHHHHHHHHHHHSPPGGG-GGG-TTSS--HHHHHHHHHHHHHTTS---HHHHHHHHHHHHHHHTT--------TT--PPPGGGSSSSSS---

Radius of gyration: 37.39 Å; chains: 1; bounding box: 100×32×78 Å

Organism: Blomia tropicalis (NCBI:txid40697)

Sequence (142 aa):
MTSSKQSKYALRMLKLSGKIFSEYIRPQMPHEISRAVLVDGKQRTQWESYHYQNEQIVERSKERPADLLPTRNPHYYPAHPQLKDLISTLREHGLFRDEHQDIVEEMSRLRALRGKPDKVRKTKGNKYKPESETKTEDEVKE

pLDDT: mean 81.92, std 16.58, range [35.22, 97.88]